Protein AF-A0A5E5PWI2-F1 (afdb_monomer)

Secondary structure (DSSP, 8-state):
---PPP---HHHHHHHHHHHHTTSS-HHHHHHHTT--HHHHHHHHHHHHHHHHHHHSHHHHHHHHHHHHHHHHHHHHHHHHHHHHHHHHHHHHHHHHHTTT-S-GGGG--S-GGGT-TTS---HHHHHHHHT--THHHHPPP---HHHHHHHHHHHHHHHH-TTTT--PPP-

Mean predicted aligned error: 14.15 Å

Solvent-accessible surface area (backbone atoms only — not comparable to full-atom values): 10512 Å² total; per-residue (Å²): 134,85,79,79,80,87,83,79,57,69,71,60,53,51,52,54,37,50,49,48,71,69,65,80,47,54,65,64,56,54,16,61,77,67,74,44,60,52,67,56,53,54,51,48,41,54,54,49,59,64,47,46,60,50,66,74,41,48,72,57,53,54,48,53,53,50,54,52,49,52,54,52,48,56,52,48,54,54,48,52,53,49,51,53,52,53,50,48,53,50,54,49,49,55,58,52,54,72,58,67,83,58,93,49,75,70,75,70,60,55,88,64,37,84,80,77,45,89,89,66,56,57,52,58,70,54,48,24,61,77,70,73,46,65,67,72,69,62,77,58,72,91,77,83,57,65,66,63,50,50,51,52,56,49,52,50,52,47,38,75,75,38,73,68,71,87,59,88,78,86,80,131

Structure (mmCIF, N/CA/C/O backbone):
data_AF-A0A5E5PWI2-F1
#
_entry.id   AF-A0A5E5PWI2-F1
#
loop_
_atom_site.group_PDB
_atom_site.id
_atom_site.type_symbol
_atom_site.label_atom_id
_atom_site.label_alt_id
_atom_site.label_comp_id
_atom_site.label_asym_id
_atom_site.label_entity_id
_atom_site.label_seq_id
_atom_site.pdbx_PDB_ins_code
_atom_site.Cartn_x
_atom_site.Cartn_y
_atom_site.Cartn_z
_atom_site.occupancy
_atom_site.B_iso_or_equiv
_atom_site.auth_seq_id
_atom_site.auth_comp_id
_atom_site.auth_asym_id
_atom_site.auth_atom_id
_atom_site.pdbx_PDB_model_num
ATOM 1 N N . MET A 1 1 ? -40.239 20.476 16.840 1.00 46.81 1 MET A N 1
ATOM 2 C CA . MET A 1 1 ? -39.316 20.550 17.998 1.00 46.81 1 MET A CA 1
ATOM 3 C C . MET A 1 1 ? -38.823 19.141 18.326 1.00 46.81 1 MET A C 1
ATOM 5 O O . MET A 1 1 ? -39.609 18.334 18.804 1.00 46.81 1 MET A O 1
ATOM 9 N N . SER A 1 2 ? -37.570 18.800 18.006 1.00 59.06 2 SER A N 1
ATOM 10 C CA . SER A 1 2 ? -37.004 17.471 18.303 1.00 59.06 2 SER A CA 1
ATOM 11 C C . SER A 1 2 ? -36.797 17.315 19.817 1.00 59.06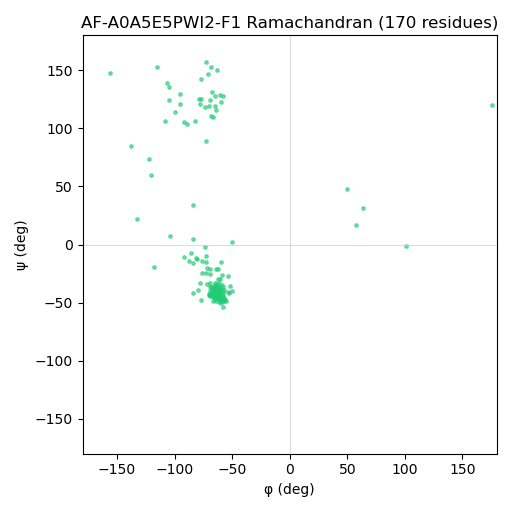 2 SER A C 1
ATOM 13 O O . SER A 1 2 ? -36.074 18.109 20.424 1.00 59.06 2 SER A O 1
ATOM 15 N N . LYS A 1 3 ? -37.458 16.335 20.455 1.00 69.88 3 LYS A N 1
ATOM 16 C CA . LYS A 1 3 ? -37.278 16.044 21.890 1.00 69.88 3 LYS A CA 1
ATOM 17 C C . LYS A 1 3 ? -35.839 15.572 22.123 1.00 69.88 3 LYS A C 1
ATOM 19 O O . LYS A 1 3 ? -35.441 14.517 21.632 1.00 69.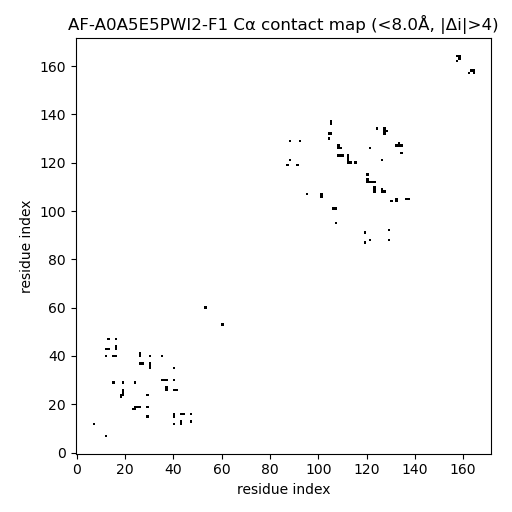88 3 LYS A O 1
ATOM 24 N N . LYS A 1 4 ? -35.058 16.341 22.889 1.00 67.38 4 LYS A N 1
ATOM 25 C CA . LYS A 1 4 ? -33.698 15.952 23.294 1.00 67.38 4 LYS A CA 1
ATOM 26 C C . LYS A 1 4 ? -33.749 14.618 24.049 1.00 67.38 4 LYS A C 1
ATOM 28 O O . LYS A 1 4 ? -34.508 14.465 25.003 1.00 67.38 4 LYS A O 1
ATOM 33 N N . ARG A 1 5 ? -32.926 13.659 23.617 1.00 75.12 5 ARG A N 1
ATOM 34 C CA . ARG A 1 5 ? -32.791 12.334 24.239 1.00 75.12 5 ARG A CA 1
ATOM 35 C C . ARG A 1 5 ? -32.326 12.479 25.690 1.00 75.12 5 ARG A C 1
ATOM 37 O O . ARG A 1 5 ? -31.315 13.134 25.943 1.00 75.12 5 ARG A O 1
ATOM 44 N N . THR A 1 6 ? -33.023 11.837 26.624 1.00 79.75 6 THR A N 1
ATOM 45 C CA . THR A 1 6 ? -32.600 11.774 28.027 1.00 79.75 6 THR A CA 1
ATOM 46 C C . THR A 1 6 ? -31.283 11.000 28.140 1.00 79.75 6 THR A C 1
ATOM 48 O O . THR A 1 6 ? -31.127 9.904 27.593 1.00 79.75 6 THR A O 1
ATOM 51 N N . LYS A 1 7 ? -30.289 11.600 28.805 1.00 81.94 7 LYS A N 1
ATOM 52 C CA . LYS A 1 7 ? -28.985 10.982 29.074 1.00 81.94 7 LYS A CA 1
ATOM 53 C C . LYS A 1 7 ? -28.935 10.576 30.543 1.00 81.94 7 LYS A C 1
ATOM 55 O O . LYS A 1 7 ? -29.111 11.416 31.414 1.00 81.94 7 LYS A O 1
ATOM 60 N N . TYR A 1 8 ? -28.664 9.301 30.798 1.00 86.56 8 TYR A N 1
ATOM 61 C CA . TYR A 1 8 ? -28.469 8.757 32.143 1.00 86.56 8 TYR A CA 1
ATOM 62 C C . TYR A 1 8 ? -26.986 8.458 32.366 1.00 86.56 8 TYR A C 1
ATOM 64 O O . TYR A 1 8 ? -26.327 7.927 31.462 1.00 86.56 8 TYR A O 1
ATOM 72 N N . THR A 1 9 ? -26.475 8.773 33.555 1.00 88.56 9 THR A N 1
ATOM 73 C CA . THR A 1 9 ? -25.090 8.484 33.957 1.00 88.56 9 THR A CA 1
ATOM 74 C C . THR A 1 9 ? -24.863 6.978 34.109 1.00 88.56 9 THR A C 1
ATOM 76 O O . THR A 1 9 ? -25.796 6.223 34.383 1.00 88.56 9 THR A O 1
ATOM 79 N N . SER A 1 10 ? -23.624 6.511 33.912 1.00 86.56 10 SER A N 1
ATOM 80 C CA . SER A 1 10 ? -23.284 5.084 34.046 1.00 86.56 10 SER A CA 1
ATOM 81 C C . SER A 1 10 ? -23.563 4.568 35.458 1.00 86.56 10 SER A C 1
ATOM 83 O O . SER A 1 10 ? -24.222 3.545 35.593 1.00 86.56 10 SER A O 1
ATOM 85 N N . ALA A 1 11 ? -23.161 5.328 36.481 1.00 87.38 11 ALA A N 1
ATOM 86 C CA . ALA A 1 11 ? -23.396 5.013 37.890 1.00 87.38 11 ALA A CA 1
ATOM 87 C C . ALA A 1 11 ? -24.890 4.855 38.229 1.00 87.38 11 ALA A C 1
ATOM 89 O O . ALA A 1 11 ? -25.271 3.993 39.015 1.00 87.38 11 ALA A O 1
ATOM 90 N N . PHE A 1 12 ? -25.756 5.662 37.609 1.00 89.12 12 PHE A N 1
ATOM 91 C CA . PHE A 1 12 ? -27.202 5.551 37.799 1.00 89.12 12 PHE A CA 1
ATOM 92 C C . PHE A 1 12 ? -27.762 4.277 37.154 1.00 89.12 12 PHE A C 1
ATOM 94 O O . PHE A 1 12 ? -28.541 3.558 37.775 1.00 89.12 12 PHE A O 1
ATOM 101 N N . LYS A 1 13 ? -27.320 3.956 35.930 1.00 88.88 13 LYS A N 1
ATOM 102 C CA . LYS A 1 13 ? -27.720 2.721 35.238 1.00 88.88 13 LYS A CA 1
ATOM 103 C C . LYS A 1 13 ? -27.265 1.474 35.993 1.00 88.88 13 LYS A C 1
ATOM 105 O O . LYS A 1 13 ? -28.046 0.539 36.116 1.00 88.88 13 LYS A O 1
ATOM 110 N N . THR A 1 14 ? -26.027 1.450 36.492 1.00 88.62 14 THR A N 1
ATOM 111 C CA . THR A 1 14 ? -25.496 0.297 37.233 1.00 88.62 14 THR A CA 1
ATOM 112 C C . THR A 1 14 ? -26.233 0.098 38.548 1.00 88.62 14 THR A C 1
ATOM 114 O O . THR A 1 14 ? -26.634 -1.025 38.827 1.00 88.62 14 THR A O 1
ATOM 117 N N . LYS A 1 15 ? -26.497 1.170 39.307 1.00 89.44 15 LYS A N 1
ATOM 118 C CA . LYS A 1 15 ? -27.263 1.092 40.559 1.00 89.44 15 LYS A CA 1
ATOM 119 C C . LYS A 1 15 ? -28.641 0.453 40.352 1.00 89.44 15 LYS A C 1
ATOM 121 O O . LYS A 1 15 ? -28.989 -0.476 41.067 1.00 89.44 15 LYS A O 1
ATOM 126 N N . LEU A 1 16 ? -29.373 0.892 39.328 1.00 88.56 16 LEU A N 1
ATOM 127 C CA . LEU A 1 16 ? -30.697 0.351 39.001 1.00 88.56 16 LEU A CA 1
ATOM 128 C C . LEU A 1 16 ? -30.657 -1.104 38.522 1.00 88.56 16 LEU A C 1
ATOM 130 O O . LEU A 1 16 ? -31.561 -1.880 38.816 1.00 88.56 16 LEU A O 1
ATOM 134 N N . VAL A 1 17 ? -29.628 -1.483 37.759 1.00 88.81 17 VAL A N 1
ATOM 135 C CA . VAL A 1 17 ? -29.459 -2.875 37.321 1.00 88.81 17 VAL A CA 1
ATOM 136 C C . VAL A 1 17 ? -29.105 -3.782 38.501 1.00 88.81 17 VAL A C 1
ATOM 138 O O . VAL A 1 17 ? -29.594 -4.906 38.548 1.00 88.81 17 VAL A O 1
ATOM 141 N N . LEU A 1 18 ? -28.309 -3.306 39.461 1.00 88.50 18 LEU A N 1
ATOM 142 C CA . LEU A 1 18 ? -27.998 -4.047 40.686 1.00 88.50 18 LEU A CA 1
ATOM 143 C C . LEU A 1 18 ? -29.240 -4.222 41.572 1.00 88.50 18 LEU A C 1
ATOM 145 O O . LEU A 1 18 ? -29.504 -5.346 41.985 1.00 88.50 18 LEU A O 1
ATOM 149 N N . GLU A 1 19 ? -30.041 -3.167 41.770 1.00 87.69 19 GLU A N 1
ATOM 150 C CA . GLU A 1 19 ? -31.336 -3.228 42.484 1.00 87.69 19 GLU A CA 1
ATOM 151 C C . GLU A 1 19 ? -32.289 -4.243 41.820 1.00 87.69 19 GLU A C 1
ATOM 153 O O . GLU A 1 19 ? -32.943 -5.039 42.490 1.00 87.69 19 GLU A O 1
ATOM 158 N N . LEU A 1 20 ? -32.294 -4.306 40.482 1.00 88.38 20 LEU A N 1
ATOM 159 C CA . LEU A 1 20 ? -33.062 -5.306 39.735 1.00 88.38 20 LEU A CA 1
ATOM 160 C C . LEU A 1 20 ? -32.524 -6.741 39.900 1.00 88.38 20 LEU A C 1
ATOM 162 O O . LEU A 1 20 ? -33.309 -7.686 39.897 1.00 88.38 20 LEU A O 1
ATOM 166 N N . LEU A 1 21 ? -31.204 -6.933 39.982 1.00 85.75 21 LEU A N 1
ATOM 167 C CA . LEU A 1 21 ? -30.580 -8.254 40.155 1.00 85.75 21 LEU A CA 1
ATOM 168 C C . LEU A 1 21 ? -30.701 -8.782 41.593 1.00 85.75 21 LEU A C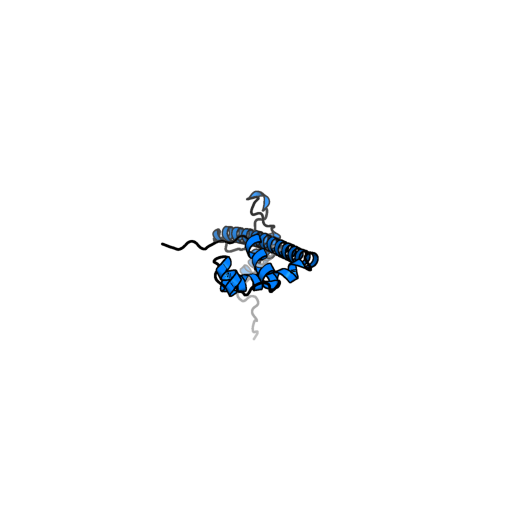 1
ATOM 170 O O . LEU A 1 21 ? -30.696 -9.994 41.784 1.00 85.75 21 LEU A O 1
ATOM 174 N N . GLN A 1 22 ? -30.850 -7.893 42.578 1.00 85.62 22 GLN A N 1
ATOM 175 C CA . GLN A 1 22 ? -31.102 -8.240 43.982 1.00 85.62 22 GLN A CA 1
ATOM 176 C C . GLN A 1 22 ? -32.540 -8.740 44.231 1.00 85.62 22 GLN A C 1
ATOM 178 O O . GLN A 1 22 ? -32.857 -9.148 45.342 1.00 85.62 22 GLN A O 1
ATOM 183 N N . ASN A 1 23 ? -33.399 -8.768 43.199 1.00 79.00 23 ASN A N 1
ATOM 184 C CA . ASN A 1 23 ? -34.809 -9.184 43.251 1.00 79.00 23 ASN A CA 1
ATOM 185 C C . ASN A 1 23 ? -35.684 -8.391 44.244 1.00 79.00 23 ASN A C 1
ATOM 187 O O . ASN A 1 23 ? -36.794 -8.815 44.557 1.00 79.00 23 ASN A O 1
ATOM 191 N N . GLU A 1 24 ? -35.234 -7.221 44.704 1.00 71.38 24 GLU A N 1
ATOM 192 C CA . GLU A 1 24 ? -35.972 -6.392 45.668 1.00 71.38 24 GLU A CA 1
ATOM 193 C C . GLU A 1 24 ? -37.203 -5.712 45.050 1.00 71.38 24 GLU A C 1
ATOM 195 O O . GLU A 1 24 ? -38.108 -5.271 45.757 1.00 71.38 24 GLU A O 1
ATOM 200 N N . SER A 1 25 ? -37.254 -5.574 43.723 1.00 76.44 25 SER A N 1
ATOM 201 C CA . SER A 1 25 ? -38.346 -4.900 43.017 1.00 76.44 25 SER A CA 1
ATOM 202 C C . SER A 1 25 ? -38.473 -5.378 41.571 1.00 76.44 25 SER A C 1
ATOM 204 O O . SER A 1 25 ? -37.490 -5.692 40.898 1.00 76.44 25 SER A O 1
ATOM 206 N N . THR A 1 26 ? -39.702 -5.403 41.055 1.00 84.00 26 THR A N 1
ATOM 207 C CA . THR A 1 26 ? -39.959 -5.759 39.650 1.00 84.00 26 THR A CA 1
ATOM 208 C C . THR A 1 26 ? -39.522 -4.642 38.696 1.00 84.00 26 THR A C 1
ATOM 210 O O . THR A 1 26 ? -39.484 -3.465 39.056 1.00 84.00 26 THR A O 1
ATOM 213 N N . ILE A 1 27 ? -39.254 -4.993 37.430 1.00 81.38 27 ILE A N 1
ATOM 214 C CA . ILE A 1 27 ? -38.860 -4.042 36.369 1.00 81.38 27 ILE A CA 1
ATOM 215 C C . ILE A 1 27 ? -39.827 -2.851 36.299 1.00 81.38 27 ILE A C 1
ATOM 217 O O . ILE A 1 27 ? -39.392 -1.717 36.116 1.00 81.38 27 ILE A O 1
ATOM 221 N N . VAL A 1 28 ? -41.129 -3.110 36.452 1.00 82.81 28 VAL A N 1
ATOM 222 C CA . VAL A 1 28 ? -42.180 -2.088 36.380 1.00 82.81 28 VAL A CA 1
ATOM 223 C C . VAL A 1 28 ? -42.118 -1.152 37.589 1.00 82.81 28 VAL A C 1
ATOM 225 O O . VAL A 1 28 ? -42.181 0.059 37.413 1.00 82.81 28 VAL A O 1
ATOM 228 N N . GLN A 1 29 ? -41.907 -1.680 38.798 1.00 84.06 29 GLN A N 1
ATOM 229 C CA . GLN A 1 29 ? -41.802 -0.874 40.021 1.00 84.06 29 GLN A CA 1
ATOM 230 C C . GLN A 1 29 ? -40.566 0.035 40.015 1.00 84.06 29 GLN A C 1
ATOM 232 O O . GLN A 1 29 ? -40.681 1.224 40.311 1.00 84.06 29 GLN A O 1
ATOM 237 N N . ILE A 1 30 ? -39.401 -0.487 39.613 1.00 83.62 30 ILE A N 1
ATOM 238 C CA . ILE A 1 30 ? -38.164 0.305 39.493 1.00 83.62 30 ILE A CA 1
ATOM 239 C C . ILE A 1 30 ? -38.329 1.376 38.407 1.00 83.62 30 ILE A C 1
ATOM 241 O O . ILE A 1 30 ? -37.941 2.533 38.592 1.00 83.62 30 ILE A O 1
ATOM 245 N N . ALA A 1 31 ? -38.952 1.008 37.284 1.00 84.75 31 ALA A N 1
ATOM 246 C CA . ALA A 1 31 ? -39.234 1.929 36.195 1.00 84.75 31 ALA A CA 1
ATOM 247 C C . ALA A 1 31 ? -40.137 3.093 36.622 1.00 84.75 31 ALA A C 1
ATOM 249 O O . ALA A 1 31 ? -39.816 4.250 36.342 1.00 84.75 31 ALA A O 1
ATOM 250 N N . SER A 1 32 ? -41.212 2.801 37.355 1.00 84.25 32 SER A N 1
ATOM 251 C CA . SER A 1 32 ? -42.123 3.811 37.896 1.00 84.25 32 SER A CA 1
ATOM 252 C C . SER A 1 32 ? -41.455 4.694 38.955 1.00 84.25 32 SER A C 1
ATOM 254 O O . SER A 1 32 ? -41.575 5.914 38.883 1.00 84.25 32 SER A O 1
ATOM 256 N N . LYS A 1 33 ? -40.696 4.111 39.894 1.00 86.88 33 LYS A N 1
ATOM 257 C CA . LYS A 1 33 ? -40.021 4.837 40.989 1.00 86.88 33 LYS A CA 1
ATOM 258 C C . LYS A 1 33 ? -38.972 5.831 40.485 1.00 86.88 33 LYS A C 1
ATOM 260 O O . LYS A 1 33 ? -38.822 6.913 41.043 1.00 86.88 33 LYS A O 1
ATOM 265 N N . HIS A 1 34 ? -38.267 5.477 39.413 1.00 84.06 34 HIS A N 1
ATOM 266 C CA . HIS A 1 34 ? -37.205 6.300 38.829 1.00 84.06 34 HIS A CA 1
ATOM 267 C C . HIS A 1 34 ? -37.616 7.029 37.544 1.00 84.06 34 HIS A C 1
ATOM 269 O O . HIS A 1 34 ? -36.767 7.650 36.902 1.00 84.06 34 HIS A O 1
ATOM 275 N N . ASN A 1 35 ? -38.903 6.977 37.179 1.00 84.50 35 ASN A N 1
ATOM 276 C CA . ASN A 1 35 ? -39.468 7.590 35.975 1.00 84.50 35 ASN A CA 1
ATOM 277 C C . ASN A 1 35 ? -38.670 7.253 34.695 1.00 84.50 35 ASN A C 1
ATOM 27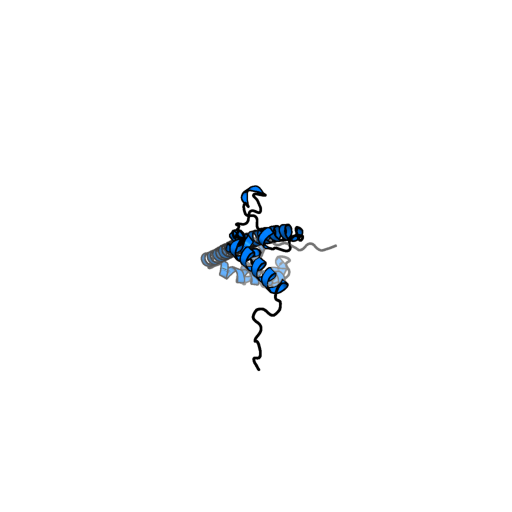9 O O . ASN A 1 35 ? -38.293 8.124 33.903 1.00 84.50 35 ASN A O 1
ATOM 283 N N . ILE A 1 36 ? -38.356 5.970 34.517 1.00 87.25 36 ILE A N 1
ATOM 284 C CA . ILE A 1 36 ? -37.659 5.441 33.341 1.00 87.25 36 ILE A CA 1
ATOM 285 C C . ILE A 1 36 ? -38.567 4.488 32.572 1.00 87.25 36 ILE A C 1
ATOM 287 O O . ILE A 1 36 ? -39.429 3.825 33.134 1.00 87.25 36 ILE A O 1
ATOM 291 N N . LEU A 1 37 ? -38.345 4.373 31.263 1.00 86.31 37 LEU A N 1
ATOM 292 C CA . LEU A 1 37 ? -39.036 3.370 30.459 1.00 86.31 37 LEU A CA 1
ATOM 293 C C . LEU A 1 37 ? -38.566 1.954 30.865 1.00 86.31 37 LEU A C 1
ATOM 295 O O . LEU A 1 37 ? -37.352 1.722 30.861 1.00 86.31 37 LEU A O 1
ATOM 299 N N . PRO A 1 38 ? -39.464 0.983 31.123 1.00 85.88 38 PRO A N 1
ATOM 300 C CA . PRO A 1 38 ? -39.095 -0.399 31.466 1.00 85.88 38 PRO A CA 1
ATOM 301 C C . PRO A 1 38 ? -38.116 -1.047 30.473 1.00 85.88 38 PRO A C 1
ATOM 303 O O . PRO A 1 38 ? -37.195 -1.768 30.855 1.00 85.88 38 PRO A O 1
ATOM 306 N N . GLN A 1 39 ? -38.262 -0.714 29.188 1.00 87.25 39 GLN A N 1
ATOM 307 C CA . GLN A 1 39 ? -37.393 -1.185 28.110 1.00 87.25 39 GLN A CA 1
ATOM 308 C C . GLN A 1 39 ? -35.944 -0.681 28.246 1.00 87.25 39 GLN A C 1
ATOM 310 O O . GLN A 1 39 ? -35.003 -1.396 27.904 1.00 87.25 39 GLN A O 1
ATOM 315 N N . ASN A 1 40 ? -35.731 0.527 28.785 1.00 87.81 40 ASN A N 1
ATOM 316 C CA . ASN A 1 40 ? -34.382 1.036 29.042 1.00 87.81 40 ASN A CA 1
ATOM 317 C C . ASN A 1 40 ? -33.684 0.202 30.119 1.00 87.81 40 ASN A C 1
ATOM 319 O O . ASN A 1 40 ? -32.515 -0.134 29.952 1.00 87.81 40 ASN A O 1
ATOM 323 N N . LEU A 1 41 ? -34.408 -0.177 31.175 1.00 87.19 41 LEU A N 1
ATOM 324 C CA . LEU A 1 41 ? -33.871 -0.994 32.260 1.00 87.19 41 LEU A CA 1
ATOM 325 C C . LEU A 1 41 ? -33.527 -2.416 31.786 1.00 87.19 41 LEU A C 1
ATOM 327 O O . LEU A 1 41 ? -32.457 -2.928 32.112 1.00 87.19 41 LEU A O 1
ATOM 331 N N . GLN A 1 42 ? -34.372 -3.022 30.944 1.00 88.19 42 GLN A N 1
ATOM 332 C CA . GLN A 1 42 ? -34.068 -4.305 30.293 1.00 88.19 42 GLN A CA 1
ATOM 333 C C . GLN A 1 42 ? -32.813 -4.226 29.412 1.00 88.19 42 GLN A C 1
ATOM 335 O O . GLN A 1 42 ? -31.937 -5.090 29.499 1.00 88.19 42 GLN A O 1
ATOM 340 N N . ASN A 1 43 ? -32.690 -3.168 28.605 1.00 89.12 43 ASN A N 1
ATOM 341 C CA . ASN A 1 43 ? -31.511 -2.946 27.771 1.00 89.12 43 ASN A CA 1
ATOM 342 C C . ASN A 1 43 ? -30.245 -2.760 28.623 1.00 89.12 43 ASN A C 1
ATOM 344 O O . ASN A 1 43 ? -29.213 -3.348 28.309 1.00 89.12 43 ASN A O 1
ATOM 348 N N . TRP A 1 44 ? -30.315 -2.004 29.724 1.00 91.81 44 TRP A N 1
ATOM 349 C CA . TRP A 1 44 ? -29.177 -1.827 30.632 1.00 91.81 44 TRP A CA 1
ATOM 350 C C . TRP A 1 44 ? -28.787 -3.122 31.336 1.00 91.81 44 TRP A C 1
ATOM 352 O O . TRP A 1 44 ? -27.594 -3.398 31.425 1.00 91.81 44 TRP A O 1
ATOM 362 N N . LYS A 1 45 ? -29.754 -3.948 31.758 1.00 88.94 45 LYS A N 1
ATOM 363 C CA . LYS A 1 45 ? -29.485 -5.288 32.304 1.00 88.94 45 LYS A CA 1
ATOM 364 C C . LYS A 1 45 ? -28.738 -6.152 31.289 1.00 88.94 45 LYS A C 1
ATOM 366 O O . LYS A 1 45 ? -27.722 -6.751 31.631 1.00 88.94 45 LYS A O 1
ATOM 371 N N . LYS A 1 46 ? -29.200 -6.177 30.035 1.00 89.38 46 LYS A N 1
ATOM 372 C CA . LYS A 1 46 ? -28.548 -6.935 28.957 1.00 89.38 46 LYS A CA 1
ATOM 373 C C . LYS A 1 46 ? -27.109 -6.461 28.722 1.00 89.38 46 LYS A C 1
ATOM 375 O O . LYS A 1 46 ? -26.205 -7.285 28.647 1.00 89.38 46 LYS A O 1
ATOM 380 N N . THR A 1 47 ? -26.886 -5.147 28.651 1.00 87.31 47 THR A N 1
ATOM 381 C CA . THR A 1 47 ? -25.540 -4.569 28.494 1.00 87.31 47 THR A CA 1
ATOM 382 C C . THR A 1 47 ? -24.641 -4.841 29.701 1.00 87.31 47 THR A C 1
ATOM 384 O O . THR A 1 47 ? -23.461 -5.119 29.528 1.00 87.31 47 THR A O 1
ATOM 387 N N . PHE A 1 48 ? -25.180 -4.775 30.920 1.00 89.56 48 PHE A N 1
ATOM 388 C CA . PHE A 1 48 ? -24.425 -5.039 32.142 1.00 89.56 48 PHE A CA 1
ATOM 389 C C . PHE A 1 48 ? -23.955 -6.491 32.207 1.00 89.56 48 PHE A C 1
ATOM 391 O O . PHE A 1 48 ? -22.778 -6.722 32.440 1.00 89.56 48 PHE A O 1
ATOM 398 N N . LEU A 1 49 ? -24.841 -7.453 31.934 1.00 86.31 49 LEU A N 1
ATOM 399 C CA . LEU A 1 49 ? -24.487 -8.875 31.926 1.00 86.31 49 LEU A CA 1
ATOM 400 C C . LEU A 1 49 ? -23.461 -9.209 30.834 1.00 86.31 49 LEU A C 1
ATOM 402 O O . LEU A 1 49 ? -22.520 -9.942 31.105 1.00 86.31 49 LEU A O 1
ATOM 406 N N . ALA A 1 50 ? -23.587 -8.620 29.640 1.00 85.12 50 ALA A N 1
ATOM 407 C CA . ALA A 1 50 ? -22.605 -8.799 28.567 1.00 85.12 50 ALA A CA 1
ATOM 408 C C . ALA A 1 50 ? -21.215 -8.239 28.930 1.00 85.12 50 ALA A C 1
ATOM 410 O O . ALA A 1 50 ? -20.196 -8.830 28.595 1.00 85.12 50 ALA A O 1
ATOM 411 N N . ASN A 1 51 ? -21.164 -7.112 29.646 1.00 84.69 51 ASN A N 1
ATOM 412 C CA . ASN A 1 51 ? -19.904 -6.517 30.097 1.00 84.69 51 ASN A CA 1
ATOM 413 C C . ASN A 1 51 ? -19.373 -7.135 31.403 1.00 84.69 51 ASN A C 1
ATOM 415 O O . ASN A 1 51 ? -18.211 -6.918 31.739 1.00 84.69 51 ASN A O 1
ATOM 419 N N . ALA A 1 52 ? -20.198 -7.875 32.149 1.00 82.19 52 ALA A N 1
ATOM 420 C CA . ALA A 1 52 ? -19.800 -8.504 33.406 1.00 82.19 52 ALA A CA 1
ATOM 421 C C . ALA A 1 52 ? -18.733 -9.583 33.181 1.00 82.19 52 ALA A C 1
ATOM 423 O O . ALA A 1 52 ? -17.795 -9.678 33.964 1.00 82.19 52 ALA A O 1
ATOM 424 N N . GLU A 1 53 ? -18.829 -10.336 32.083 1.00 76.38 53 GLU A N 1
ATOM 425 C CA . GLU A 1 53 ? -17.823 -11.330 31.689 1.00 76.38 53 GLU A CA 1
ATOM 426 C C . GLU A 1 53 ? -16.451 -10.680 31.442 1.00 76.38 53 GLU A C 1
ATOM 428 O O . GLU A 1 53 ? -15.433 -11.131 31.962 1.00 76.38 53 GLU A O 1
ATOM 433 N N . ILE A 1 54 ? -16.436 -9.537 30.749 1.00 79.19 54 ILE A N 1
ATOM 434 C CA . ILE A 1 54 ? -15.224 -8.739 30.504 1.00 79.19 54 ILE A CA 1
ATOM 435 C C . ILE A 1 54 ? -14.641 -8.198 31.820 1.00 79.19 54 ILE A C 1
ATOM 437 O O . ILE A 1 54 ? -13.423 -8.115 31.975 1.00 79.19 54 ILE A O 1
ATOM 441 N N . ALA A 1 55 ? -15.499 -7.828 32.775 1.00 76.06 55 ALA A N 1
ATOM 442 C CA . ALA A 1 55 ? -15.082 -7.317 34.079 1.00 76.06 55 ALA A CA 1
ATOM 443 C C . ALA A 1 55 ? -14.505 -8.401 35.008 1.00 76.06 55 ALA A C 1
ATOM 445 O O . ALA A 1 55 ? -13.719 -8.061 35.890 1.00 76.06 55 ALA A O 1
ATOM 446 N N . MET A 1 56 ? -14.874 -9.673 34.815 1.00 77.38 56 MET A N 1
ATOM 447 C CA . MET A 1 56 ? -14.334 -10.811 35.574 1.00 77.38 56 MET A CA 1
ATOM 448 C C . MET A 1 56 ? -12.935 -11.220 35.094 1.00 77.38 56 MET A C 1
ATOM 450 O O . MET A 1 56 ? -12.102 -11.598 35.910 1.00 77.38 56 MET A O 1
ATOM 454 N N . GLU A 1 57 ? -12.644 -11.070 33.798 1.00 78.19 57 GLU A N 1
ATOM 455 C CA . GLU A 1 57 ? -11.333 -11.374 33.199 1.00 78.19 57 GLU A CA 1
ATOM 456 C C . GLU A 1 57 ? -10.700 -10.139 32.519 1.00 78.19 57 GLU A C 1
ATOM 458 O O . GLU A 1 57 ? -10.393 -10.152 31.317 1.00 78.19 57 GLU A O 1
ATOM 463 N N . PRO A 1 58 ? -10.444 -9.047 33.271 1.00 75.25 58 PRO A N 1
ATOM 464 C CA . PRO A 1 58 ? -9.956 -7.795 32.696 1.00 75.25 58 PRO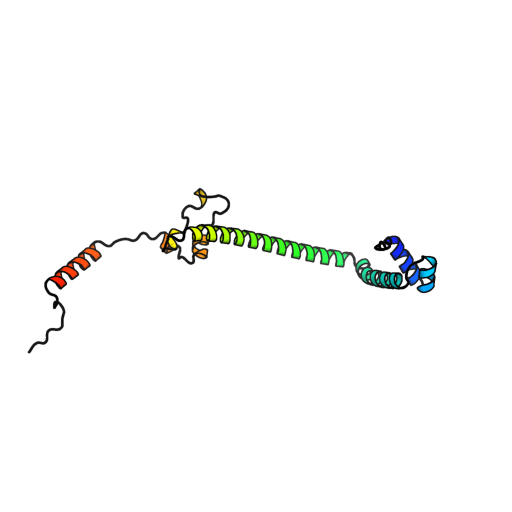 A CA 1
ATOM 465 C C . PRO A 1 58 ? -8.573 -7.972 32.059 1.00 75.25 58 PRO A C 1
ATOM 467 O O . PRO A 1 58 ? -8.271 -7.373 31.029 1.00 75.25 58 PRO A O 1
ATOM 470 N N . SER A 1 59 ? -7.738 -8.843 32.629 1.00 75.25 59 SER A N 1
ATOM 471 C CA . SER A 1 59 ? -6.393 -9.138 32.129 1.00 75.25 59 SER A CA 1
ATOM 472 C C . SER A 1 59 ? -6.399 -9.798 30.750 1.00 75.25 59 SER A C 1
ATOM 474 O O . SER A 1 59 ? -5.499 -9.531 29.954 1.00 75.25 59 SER A O 1
ATOM 476 N N . LYS A 1 60 ? -7.387 -10.650 30.451 1.00 76.81 60 LYS A N 1
ATOM 477 C CA . LYS A 1 60 ? -7.495 -11.335 29.158 1.00 76.81 60 LYS A CA 1
ATOM 478 C C . LYS A 1 60 ? -8.026 -10.390 28.085 1.00 76.81 60 LYS A C 1
ATOM 480 O O . LYS A 1 60 ? -7.381 -10.235 27.052 1.00 76.81 60 LYS A O 1
ATOM 485 N N . ALA A 1 61 ? -9.103 -9.665 28.391 1.00 76.88 61 ALA A N 1
ATOM 486 C CA . ALA A 1 61 ? -9.659 -8.658 27.494 1.00 76.88 61 ALA A CA 1
ATOM 487 C C . ALA A 1 61 ? -8.618 -7.581 27.139 1.00 76.88 61 ALA A C 1
ATOM 489 O O . ALA A 1 61 ? -8.402 -7.281 25.969 1.00 76.88 61 ALA A O 1
ATOM 490 N N . VAL A 1 62 ? -7.898 -7.036 28.129 1.00 78.50 62 VAL A N 1
ATOM 491 C CA . VAL A 1 62 ? -6.861 -6.015 27.889 1.00 78.50 62 VAL A CA 1
ATOM 492 C C . VAL A 1 62 ? -5.714 -6.546 27.023 1.00 78.50 62 VAL A C 1
ATOM 494 O O . VAL A 1 62 ? -5.182 -5.791 26.210 1.00 78.50 62 VAL A O 1
ATOM 497 N N . LYS A 1 63 ? -5.317 -7.816 27.175 1.00 82.69 63 LYS A N 1
ATOM 498 C CA . LYS A 1 63 ? -4.292 -8.431 26.316 1.00 82.69 63 LYS A CA 1
ATOM 499 C C . LYS A 1 63 ? -4.780 -8.569 24.876 1.00 82.69 63 LYS A C 1
ATOM 501 O O . LYS A 1 63 ? -4.089 -8.105 23.977 1.00 82.69 63 LYS A O 1
ATOM 506 N N . GLU A 1 64 ? -5.978 -9.110 24.671 1.00 83.75 64 GLU A N 1
ATOM 507 C CA . GLU A 1 64 ? -6.574 -9.262 23.338 1.00 83.75 64 GLU A CA 1
ATOM 508 C C . GLU A 1 64 ? -6.709 -7.907 22.626 1.00 83.75 64 GLU A C 1
ATOM 510 O O . GLU A 1 64 ? -6.252 -7.761 21.492 1.00 83.75 64 GLU A O 1
ATOM 515 N N . TYR A 1 65 ? -7.203 -6.875 23.321 1.00 85.25 65 TYR A N 1
ATOM 516 C CA . TYR A 1 65 ? -7.276 -5.518 22.770 1.00 85.25 65 TYR A CA 1
ATOM 517 C C . TYR A 1 65 ? -5.902 -4.947 22.405 1.00 85.25 65 TYR A C 1
ATOM 519 O O . TYR A 1 65 ? -5.761 -4.310 21.361 1.00 85.25 65 TYR A O 1
ATOM 527 N N . LYS A 1 66 ? -4.877 -5.153 23.241 1.00 87.44 66 LYS A N 1
ATOM 528 C CA . LYS A 1 66 ? -3.511 -4.696 22.938 1.00 87.44 66 LYS A CA 1
ATOM 529 C C . LYS A 1 66 ? -2.944 -5.407 21.714 1.00 87.44 66 LYS A C 1
ATOM 531 O O . LYS A 1 66 ? -2.374 -4.747 20.848 1.00 87.44 66 LYS A O 1
ATOM 536 N N . ASP A 1 67 ? -3.141 -6.715 21.611 1.00 90.69 67 ASP A N 1
ATOM 537 C CA . ASP A 1 67 ? -2.676 -7.506 20.472 1.00 90.69 67 ASP A CA 1
ATOM 538 C C . ASP A 1 67 ? -3.379 -7.094 19.174 1.00 90.69 67 ASP A C 1
ATOM 540 O O . ASP A 1 67 ? -2.743 -6.979 18.122 1.00 90.69 67 ASP A O 1
ATOM 544 N N . GLU A 1 68 ? -4.686 -6.834 19.226 1.00 92.56 68 GLU A N 1
ATOM 545 C CA . GLU A 1 68 ? -5.442 -6.290 18.097 1.00 92.56 68 GLU A CA 1
ATOM 546 C C . GLU A 1 68 ? -4.952 -4.902 17.690 1.00 92.56 68 GLU A C 1
ATOM 548 O O . GLU A 1 68 ? -4.798 -4.632 16.495 1.00 92.56 68 GLU A O 1
ATOM 553 N N . LEU A 1 69 ? -4.651 -4.046 18.665 1.00 93.00 69 LEU A N 1
ATOM 554 C CA . LEU A 1 69 ? -4.147 -2.698 18.430 1.00 93.00 69 LEU A CA 1
ATOM 555 C C . LEU A 1 69 ? -2.763 -2.735 17.766 1.00 93.00 69 LEU A C 1
ATOM 557 O O . LEU A 1 69 ? -2.559 -2.055 16.761 1.00 93.00 69 LEU A O 1
ATOM 561 N N . ILE A 1 70 ? -1.855 -3.595 18.238 1.00 93.69 70 ILE A N 1
ATOM 562 C CA . ILE A 1 70 ? -0.535 -3.812 17.622 1.00 93.69 70 ILE A CA 1
ATOM 563 C C . ILE A 1 70 ? -0.691 -4.341 16.190 1.00 93.69 70 ILE A C 1
ATOM 565 O O . ILE A 1 70 ? -0.063 -3.832 15.258 1.00 93.69 70 ILE A O 1
ATOM 569 N N . LYS A 1 71 ? -1.568 -5.330 15.970 1.00 94.94 71 LYS A N 1
ATOM 570 C CA . LYS A 1 71 ? -1.854 -5.856 14.623 1.00 94.94 71 LYS A CA 1
ATOM 571 C C . LYS A 1 71 ? -2.411 -4.770 13.702 1.00 94.94 71 LYS A C 1
ATOM 573 O O . LYS A 1 71 ? -2.037 -4.716 12.529 1.00 94.94 71 LYS A O 1
ATOM 578 N N . ALA A 1 72 ? -3.301 -3.918 14.205 1.00 94.12 72 ALA A N 1
ATOM 579 C CA . ALA A 1 72 ? -3.867 -2.810 13.446 1.00 94.12 72 ALA A CA 1
ATOM 580 C C . ALA A 1 72 ? -2.799 -1.762 13.097 1.00 94.12 72 ALA A C 1
ATOM 582 O O . ALA A 1 72 ? -2.743 -1.328 11.946 1.00 94.12 72 ALA A O 1
ATOM 583 N N . GLN A 1 73 ? -1.918 -1.417 14.040 1.00 93.62 73 GLN A N 1
ATOM 584 C CA . GLN A 1 73 ? -0.787 -0.513 13.812 1.00 93.62 73 GLN A CA 1
ATOM 585 C C . GLN A 1 73 ? 0.160 -1.055 12.739 1.00 93.62 73 GLN A C 1
ATOM 587 O O . GLN A 1 73 ? 0.392 -0.369 11.746 1.00 93.62 73 GLN A O 1
ATOM 592 N N . MET A 1 74 ? 0.593 -2.315 12.848 1.00 94.06 74 MET A N 1
ATOM 593 C CA . MET A 1 74 ? 1.463 -2.933 11.838 1.00 94.06 74 MET A CA 1
ATOM 594 C C . MET A 1 74 ? 0.824 -2.961 10.444 1.00 94.06 74 MET A C 1
ATOM 596 O O . MET A 1 74 ? 1.493 -2.723 9.435 1.00 94.06 74 MET A O 1
ATOM 600 N N . ARG A 1 75 ? -0.487 -3.233 10.352 1.00 93.62 75 ARG A N 1
ATOM 601 C CA . ARG A 1 75 ? -1.207 -3.147 9.070 1.00 93.62 75 ARG A CA 1
ATOM 602 C C . ARG A 1 75 ? -1.207 -1.721 8.527 1.00 93.62 75 ARG A C 1
ATOM 604 O O . ARG A 1 75 ? -1.009 -1.542 7.329 1.00 93.62 75 ARG A O 1
ATOM 611 N N . ASN A 1 76 ? -1.420 -0.726 9.381 1.00 94.44 76 ASN A N 1
ATOM 612 C CA . ASN A 1 76 ? -1.476 0.675 8.980 1.00 94.44 76 ASN A CA 1
ATOM 613 C C . ASN A 1 76 ? -0.107 1.192 8.505 1.00 94.44 76 ASN A C 1
ATOM 615 O O . ASN A 1 76 ? -0.013 1.821 7.452 1.00 94.44 76 ASN A O 1
ATOM 619 N N . GLU A 1 77 ? 0.973 0.831 9.196 1.00 94.88 77 GLU A N 1
ATOM 620 C CA . GLU A 1 77 ? 2.348 1.121 8.770 1.00 94.88 77 GLU A CA 1
ATOM 621 C C . GLU A 1 77 ? 2.667 0.473 7.417 1.00 94.88 77 GLU A C 1
ATOM 623 O O . GLU A 1 77 ? 3.165 1.129 6.494 1.00 94.88 77 GLU A O 1
ATOM 628 N N . ARG A 1 78 ? 2.306 -0.805 7.241 1.00 94.94 78 ARG A N 1
ATOM 629 C CA . ARG A 1 78 ? 2.469 -1.507 5.959 1.00 94.94 78 ARG A CA 1
ATOM 630 C C . ARG A 1 78 ? 1.680 -0.837 4.832 1.00 94.94 78 ARG A C 1
ATOM 632 O O . ARG A 1 78 ? 2.177 -0.726 3.715 1.00 94.94 78 ARG A O 1
ATOM 639 N N . LEU A 1 79 ? 0.453 -0.402 5.094 1.00 95.38 79 LEU A N 1
ATOM 640 C CA . LEU A 1 79 ? -0.354 0.297 4.095 1.00 95.38 79 LEU A CA 1
ATOM 641 C C . LEU A 1 79 ? 0.233 1.671 3.769 1.00 95.38 79 LEU A C 1
ATOM 643 O O . LEU A 1 79 ? 0.351 2.007 2.596 1.00 95.38 79 LEU A O 1
ATOM 647 N N . THR A 1 80 ? 0.670 2.426 4.773 1.00 92.50 80 THR A N 1
ATOM 648 C CA . THR A 1 80 ? 1.277 3.753 4.594 1.00 92.50 80 THR A CA 1
ATOM 649 C C . THR A 1 80 ? 2.556 3.675 3.761 1.00 92.50 80 THR A C 1
ATOM 651 O O . THR A 1 80 ? 2.738 4.451 2.824 1.00 92.50 80 THR A O 1
ATOM 654 N N . THR A 1 81 ? 3.414 2.691 4.033 1.00 92.50 81 THR A N 1
ATOM 655 C CA . THR A 1 81 ? 4.638 2.458 3.248 1.00 92.50 81 THR A CA 1
ATOM 656 C C . THR A 1 81 ? 4.333 2.053 1.804 1.00 92.50 81 THR A C 1
ATOM 658 O O . THR A 1 81 ? 4.960 2.573 0.878 1.00 92.50 81 THR A O 1
ATOM 661 N N . LEU A 1 82 ? 3.340 1.185 1.580 1.00 92.69 82 LEU A N 1
ATOM 662 C CA . LEU A 1 82 ? 2.894 0.802 0.235 1.00 92.69 82 LEU A CA 1
ATOM 663 C C . LEU A 1 82 ? 2.295 1.981 -0.535 1.00 92.69 82 LEU A C 1
ATOM 665 O O . LEU A 1 82 ? 2.642 2.185 -1.697 1.00 92.69 82 LEU A O 1
ATOM 669 N N . VAL A 1 83 ? 1.431 2.768 0.105 1.00 92.44 83 VAL A N 1
ATOM 670 C CA . VAL A 1 83 ? 0.834 3.965 -0.498 1.00 92.44 83 VAL A CA 1
ATOM 671 C C . VAL A 1 83 ? 1.920 4.973 -0.853 1.00 92.44 83 VAL A C 1
ATOM 673 O O . VAL A 1 83 ? 1.918 5.474 -1.976 1.00 92.44 83 VAL A O 1
ATOM 676 N N . GLY A 1 84 ? 2.885 5.217 0.039 1.00 89.38 84 GLY A N 1
ATOM 677 C CA . GLY A 1 84 ? 4.024 6.091 -0.244 1.00 89.38 84 GLY A CA 1
ATOM 678 C C . GLY A 1 84 ? 4.822 5.616 -1.460 1.00 89.38 84 GLY A C 1
ATOM 679 O O . GLY A 1 84 ? 5.048 6.391 -2.388 1.00 89.38 84 GLY A O 1
ATOM 680 N N . LYS A 1 85 ? 5.159 4.321 -1.514 1.00 88.69 85 LYS A N 1
ATOM 681 C CA . LYS A 1 85 ? 5.864 3.713 -2.653 1.00 88.69 85 LYS A CA 1
ATOM 682 C C . LYS A 1 85 ? 5.096 3.897 -3.969 1.00 88.69 85 LYS A C 1
ATOM 684 O O . LYS A 1 85 ? 5.650 4.430 -4.927 1.00 88.69 85 LYS A O 1
ATOM 689 N N . VAL A 1 86 ? 3.823 3.503 -4.006 1.00 90.75 86 VAL A N 1
ATOM 690 C CA . VAL A 1 86 ? 2.985 3.574 -5.218 1.00 90.75 86 VAL A CA 1
ATOM 691 C C . VAL A 1 86 ? 2.759 5.020 -5.665 1.00 90.75 86 VAL A C 1
ATOM 693 O O . VAL A 1 86 ? 2.727 5.295 -6.862 1.00 90.75 86 VAL A O 1
ATOM 696 N N . THR A 1 87 ? 2.633 5.957 -4.724 1.00 90.00 87 THR A N 1
ATOM 697 C CA . THR A 1 87 ? 2.464 7.385 -5.033 1.00 90.00 87 THR A CA 1
ATOM 698 C C . THR A 1 87 ? 3.699 7.934 -5.747 1.00 90.00 87 THR A C 1
ATOM 700 O O . THR A 1 87 ? 3.568 8.496 -6.835 1.00 90.00 87 THR A O 1
ATOM 703 N N . VAL A 1 88 ? 4.897 7.655 -5.219 1.00 88.81 88 VAL A N 1
ATOM 704 C CA . VAL A 1 88 ? 6.164 8.063 -5.848 1.00 88.81 88 VAL A CA 1
ATOM 705 C C . VAL A 1 88 ? 6.326 7.442 -7.240 1.00 88.81 88 VAL A C 1
ATOM 707 O O . VAL A 1 88 ? 6.679 8.145 -8.190 1.00 88.81 88 VAL A O 1
ATOM 710 N N . GLU A 1 89 ? 6.042 6.145 -7.390 1.00 89.44 89 GLU A N 1
ATOM 711 C CA . GLU A 1 89 ? 6.110 5.448 -8.685 1.00 89.44 89 GLU A CA 1
ATOM 712 C C . GLU A 1 89 ? 5.150 6.053 -9.716 1.00 89.44 89 GLU A C 1
ATOM 714 O O . GLU A 1 89 ? 5.542 6.322 -10.856 1.00 89.44 89 GLU A O 1
ATOM 719 N N . LYS A 1 90 ? 3.898 6.300 -9.314 1.00 89.50 90 LYS A N 1
ATOM 720 C CA . LYS A 1 90 ? 2.858 6.868 -10.176 1.00 89.50 90 LYS A CA 1
ATOM 721 C C . LYS A 1 90 ? 3.214 8.277 -10.634 1.00 89.50 90 LYS A C 1
ATOM 723 O O . LYS A 1 90 ? 3.057 8.585 -11.815 1.00 89.50 90 LYS A O 1
ATOM 728 N N . GLU A 1 91 ? 3.673 9.134 -9.730 1.00 87.62 91 GLU A N 1
ATOM 729 C CA . GLU A 1 91 ? 4.032 10.516 -10.061 1.00 87.62 91 GLU A CA 1
ATOM 730 C C . GLU A 1 91 ? 5.263 10.579 -10.965 1.00 87.62 91 GLU A C 1
ATOM 732 O O . GLU A 1 91 ? 5.270 11.337 -11.942 1.00 87.62 91 GLU A O 1
ATOM 737 N N . TRP A 1 92 ? 6.260 9.722 -10.720 1.00 87.75 92 TRP A N 1
ATOM 738 C CA . TRP A 1 92 ? 7.407 9.588 -11.615 1.00 87.75 92 TRP A CA 1
ATOM 739 C C . TRP A 1 92 ? 6.979 9.126 -13.017 1.00 87.75 92 TRP A C 1
ATOM 741 O O . TRP A 1 92 ? 7.321 9.779 -14.008 1.00 87.75 92 TRP A O 1
ATOM 751 N N . LEU A 1 93 ? 6.166 8.066 -13.119 1.00 86.12 93 LEU A N 1
ATOM 752 C CA . LEU A 1 93 ? 5.654 7.566 -14.401 1.00 86.12 93 LEU A CA 1
ATOM 753 C C . LEU A 1 93 ? 4.806 8.608 -15.135 1.00 86.12 93 LEU A C 1
ATOM 755 O O . LEU A 1 93 ? 4.996 8.811 -16.332 1.00 86.12 93 LEU A O 1
ATOM 759 N N . ALA A 1 94 ? 3.909 9.307 -14.437 1.00 85.38 94 ALA A N 1
ATOM 760 C CA . ALA A 1 94 ? 3.078 10.352 -15.031 1.00 85.38 94 ALA A CA 1
ATOM 761 C C . ALA A 1 94 ? 3.928 11.504 -15.593 1.00 85.38 94 ALA A C 1
ATOM 763 O O . ALA A 1 94 ? 3.640 12.014 -16.679 1.00 85.38 94 ALA A O 1
ATOM 764 N N . LYS A 1 95 ? 5.003 11.894 -14.895 1.00 83.25 95 LYS A N 1
ATOM 765 C CA . LYS A 1 95 ? 5.942 12.920 -15.370 1.00 83.25 95 LYS A CA 1
ATOM 766 C C . LYS A 1 95 ? 6.695 12.466 -16.623 1.00 83.25 95 LYS A C 1
ATOM 768 O O . LYS A 1 95 ? 6.819 13.249 -17.562 1.00 83.25 95 LYS A O 1
ATOM 773 N N . LYS A 1 96 ? 7.159 11.214 -16.663 1.00 81.56 96 LYS A N 1
ATOM 774 C CA . LYS A 1 96 ? 7.867 10.645 -17.825 1.00 81.56 96 LYS A CA 1
ATOM 775 C C . LYS A 1 96 ? 6.954 10.369 -19.014 1.00 81.56 96 LYS A C 1
ATOM 777 O O . LYS A 1 96 ? 7.370 10.540 -20.152 1.00 81.56 96 LYS A O 1
ATOM 782 N N . LEU A 1 97 ? 5.701 9.992 -18.780 1.00 78.56 97 LEU A N 1
ATOM 783 C CA . LEU A 1 97 ? 4.738 9.799 -19.859 1.00 78.56 97 LEU A CA 1
ATOM 784 C C . LEU A 1 97 ? 4.359 11.134 -20.511 1.00 78.56 97 LEU A C 1
ATOM 786 O O . LEU A 1 97 ? 4.179 11.186 -21.716 1.00 78.56 97 LEU A O 1
ATOM 790 N N . LYS A 1 98 ? 4.314 12.250 -19.774 1.00 71.50 98 LYS A N 1
ATOM 791 C CA . LYS A 1 98 ? 4.096 13.569 -20.398 1.00 71.50 98 LYS A CA 1
ATOM 792 C C . LYS A 1 98 ? 5.161 13.926 -21.445 1.00 71.50 98 LYS A C 1
ATOM 794 O O . LYS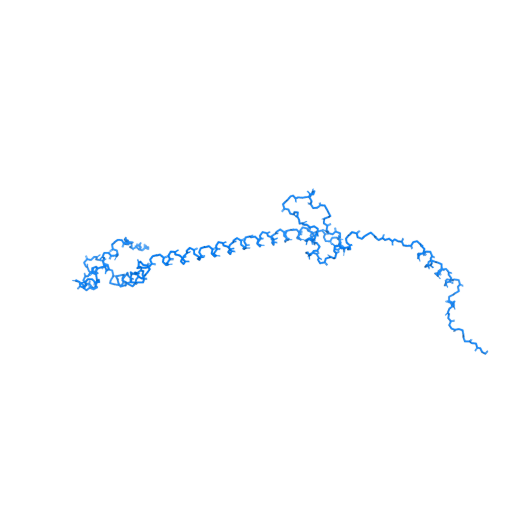 A 1 98 ? 4.849 14.652 -22.381 1.00 71.50 98 LYS A O 1
ATOM 799 N N . SER A 1 99 ? 6.379 13.383 -21.357 1.00 66.06 99 SER A N 1
ATOM 800 C CA . SER A 1 99 ? 7.425 13.567 -22.375 1.00 66.06 99 SER A CA 1
ATOM 801 C C . SER A 1 99 ? 7.314 12.589 -23.561 1.00 66.06 99 SER A C 1
ATOM 803 O O . SER A 1 99 ? 8.334 12.190 -24.116 1.00 66.06 99 SER A O 1
ATOM 805 N N . LEU A 1 100 ? 6.089 12.210 -23.954 1.00 55.50 100 LEU A N 1
ATOM 806 C CA . LEU A 1 100 ? 5.678 11.234 -24.990 1.00 55.50 100 LEU A CA 1
ATOM 807 C C . LEU A 1 100 ? 6.320 11.370 -26.394 1.00 55.50 100 LEU A C 1
ATOM 809 O O . LEU A 1 100 ? 5.993 10.590 -27.282 1.00 55.50 100 LEU A O 1
ATOM 813 N N . GLY A 1 101 ? 7.242 12.309 -26.617 1.00 56.94 101 GLY A N 1
ATOM 814 C CA . GLY A 1 101 ? 7.978 12.451 -27.878 1.00 56.94 101 GLY A CA 1
ATOM 815 C C . GLY A 1 101 ? 9.045 11.374 -28.128 1.00 56.94 101 GLY A C 1
ATOM 816 O O . GLY A 1 101 ? 9.499 11.218 -29.259 1.00 56.94 101 GLY A O 1
ATOM 817 N N . SER A 1 102 ? 9.452 10.606 -27.112 1.00 57.59 102 SER A N 1
ATOM 818 C CA . SER A 1 102 ? 10.478 9.566 -27.264 1.00 57.59 102 SER A CA 1
ATOM 819 C C . SER A 1 102 ? 9.857 8.204 -27.581 1.00 57.59 102 SER A C 1
ATOM 821 O O . SER A 1 102 ? 9.373 7.504 -26.694 1.00 57.59 102 SER A O 1
ATOM 823 N N . SER A 1 103 ? 9.964 7.761 -28.836 1.00 64.62 103 SER A N 1
ATOM 824 C CA . SER A 1 103 ? 9.623 6.393 -29.273 1.00 64.62 103 SER A CA 1
ATOM 825 C C . SER A 1 103 ? 10.446 5.301 -28.568 1.00 64.62 103 SER A C 1
ATOM 827 O O . SER A 1 103 ? 10.091 4.122 -28.586 1.00 64.62 103 SER A O 1
ATOM 829 N N . ASN A 1 104 ? 11.542 5.683 -27.905 1.00 76.88 104 ASN A N 1
ATOM 830 C CA . ASN A 1 104 ? 12.452 4.777 -27.226 1.00 76.88 104 ASN A CA 1
ATOM 831 C C . ASN A 1 104 ? 12.340 4.893 -25.697 1.00 76.88 104 ASN A C 1
ATOM 833 O O . ASN A 1 104 ? 12.884 5.814 -25.088 1.00 76.88 104 ASN A O 1
ATOM 837 N N . ARG A 1 105 ? 11.721 3.887 -25.064 1.00 77.00 105 ARG A N 1
ATOM 838 C CA . ARG A 1 105 ? 11.562 3.785 -23.596 1.00 77.00 105 ARG A CA 1
ATOM 839 C C . ARG A 1 105 ? 12.884 3.909 -22.827 1.00 77.00 105 ARG A C 1
ATOM 841 O O . ARG A 1 105 ? 12.884 4.367 -21.691 1.00 77.00 105 ARG A O 1
ATOM 848 N N . LYS A 1 106 ? 14.018 3.546 -23.444 1.00 81.50 106 LYS A N 1
ATOM 849 C CA . LYS A 1 106 ? 15.358 3.659 -22.837 1.00 81.50 106 LYS A CA 1
ATOM 850 C C . LYS A 1 106 ? 15.757 5.102 -22.515 1.00 81.50 106 LYS A C 1
ATOM 852 O O . LYS A 1 106 ? 16.511 5.312 -21.575 1.00 81.50 106 LYS A O 1
ATOM 857 N N . GLN A 1 107 ? 15.266 6.076 -23.283 1.00 80.19 107 GLN A N 1
ATOM 858 C CA . GLN A 1 107 ? 15.605 7.494 -23.110 1.00 80.19 107 GLN A CA 1
ATOM 859 C C . GLN A 1 107 ? 14.879 8.143 -21.923 1.00 80.19 107 GLN A C 1
ATOM 861 O O . GLN A 1 107 ? 15.264 9.224 -21.496 1.00 80.19 107 GLN A O 1
ATOM 866 N N . LEU A 1 108 ? 13.845 7.491 -21.380 1.00 82.00 108 LEU A N 1
ATOM 867 C CA . LEU A 1 108 ? 13.069 8.005 -20.247 1.00 82.00 108 LEU A CA 1
ATOM 868 C C . LEU A 1 108 ? 13.754 7.765 -18.892 1.00 82.00 108 LEU A C 1
ATOM 870 O O . LEU A 1 108 ? 13.325 8.335 -17.887 1.00 82.00 108 LEU A O 1
ATOM 874 N N . VAL A 1 109 ? 14.791 6.921 -18.859 1.00 85.88 109 VAL A N 1
ATOM 875 C CA . VAL A 1 109 ? 15.518 6.564 -17.637 1.00 85.88 109 VAL A CA 1
ATOM 876 C C . VAL A 1 109 ? 16.491 7.676 -17.254 1.00 85.88 109 VAL A C 1
ATOM 878 O O . VAL A 1 109 ? 17.377 8.040 -18.027 1.00 85.88 109 VAL A O 1
ATOM 881 N N . ASP A 1 110 ? 16.368 8.159 -16.022 1.00 84.06 110 ASP A N 1
ATOM 882 C CA . ASP A 1 110 ? 17.298 9.109 -15.424 1.00 84.06 110 ASP A CA 1
ATOM 883 C C . ASP A 1 110 ? 18.512 8.360 -14.877 1.00 84.06 110 ASP A C 1
ATOM 885 O O . ASP A 1 110 ? 18.441 7.710 -13.833 1.00 84.06 110 ASP A O 1
ATOM 889 N N . LEU A 1 111 ? 19.644 8.469 -15.575 1.00 81.62 111 LEU A N 1
ATOM 890 C CA . LEU A 1 111 ? 20.912 7.853 -15.166 1.00 81.62 111 LEU A CA 1
ATOM 891 C C . LEU A 1 111 ? 21.529 8.503 -13.917 1.00 81.62 111 LEU A C 1
ATOM 893 O O . LEU A 1 111 ? 22.239 7.825 -13.180 1.00 81.62 111 LEU A O 1
ATOM 897 N N . ASN A 1 112 ? 21.216 9.779 -13.660 1.00 75.25 112 ASN A N 1
ATOM 898 C CA . ASN A 1 112 ? 21.678 10.547 -12.500 1.00 75.25 112 ASN A CA 1
ATOM 899 C C . ASN A 1 112 ? 20.477 11.084 -11.692 1.00 75.25 112 ASN A C 1
ATOM 901 O O . ASN A 1 112 ? 20.181 12.280 -11.751 1.00 75.25 112 ASN A O 1
ATOM 905 N N . PRO A 1 113 ? 19.761 10.221 -10.948 1.00 67.81 113 PRO A N 1
ATOM 906 C CA . PRO A 1 113 ? 18.533 10.601 -10.242 1.00 67.81 113 PRO A CA 1
ATOM 907 C C . PRO A 1 113 ? 18.745 11.657 -9.140 1.00 67.81 113 PRO A C 1
ATOM 909 O O . PRO A 1 113 ? 17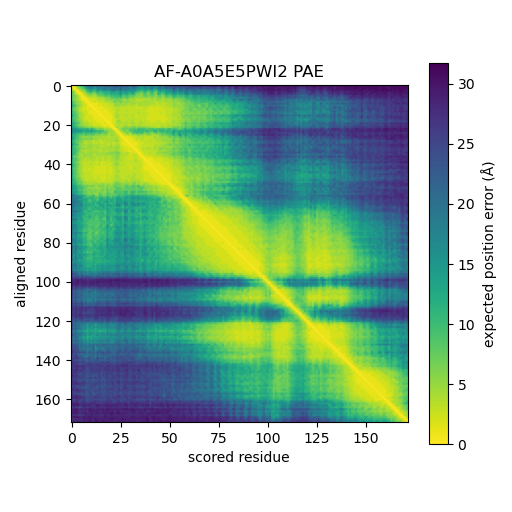.813 12.385 -8.805 1.00 67.81 113 PRO A O 1
ATOM 912 N N . SER A 1 114 ? 19.972 11.807 -8.628 1.00 61.62 114 SER A N 1
ATOM 913 C CA . SER A 1 114 ? 20.326 12.729 -7.538 1.00 61.62 114 SER A CA 1
ATOM 914 C C . SER A 1 114 ? 20.265 14.215 -7.908 1.00 61.62 114 SER A C 1
ATOM 916 O O . SER A 1 114 ? 20.179 15.056 -7.020 1.00 61.62 114 SER A O 1
ATOM 918 N N . LEU A 1 115 ? 20.338 14.560 -9.198 1.00 56.03 115 LEU A N 1
ATOM 919 C CA . LEU A 1 115 ? 20.515 15.950 -9.640 1.00 56.03 115 LEU A CA 1
ATOM 920 C C . LEU A 1 115 ? 19.203 16.694 -9.911 1.00 56.03 115 LEU A C 1
ATOM 922 O O . LEU A 1 115 ? 19.233 17.904 -10.109 1.00 56.03 115 LEU A O 1
ATOM 926 N N . LEU A 1 116 ? 18.065 15.993 -9.952 1.00 53.69 116 LEU A N 1
ATOM 927 C CA . LEU A 1 116 ? 16.856 16.549 -10.563 1.00 53.69 116 LEU A CA 1
ATOM 928 C C . LEU A 1 116 ? 15.657 16.740 -9.638 1.00 53.69 116 LEU A C 1
ATOM 930 O O . LEU A 1 116 ? 14.810 17.522 -10.025 1.00 53.69 116 LEU A O 1
ATOM 934 N N . HIS A 1 117 ? 15.550 16.093 -8.470 1.00 51.44 117 HIS A N 1
ATOM 935 C CA . HIS A 1 117 ? 14.594 16.426 -7.389 1.00 51.44 117 HIS A CA 1
ATOM 936 C C . HIS A 1 117 ? 14.721 15.386 -6.257 1.00 51.44 117 HIS A C 1
ATOM 938 O O . HIS A 1 117 ? 14.468 14.201 -6.472 1.00 51.44 117 HIS A O 1
ATOM 944 N N . ALA A 1 118 ? 15.055 15.821 -5.037 1.00 52.81 118 ALA A N 1
ATOM 945 C CA . ALA A 1 118 ? 15.291 14.933 -3.890 1.00 52.81 118 ALA A CA 1
ATOM 946 C C . ALA A 1 118 ? 14.061 14.102 -3.454 1.00 52.81 118 ALA A C 1
ATOM 948 O O . ALA A 1 118 ? 14.221 13.058 -2.832 1.00 52.81 118 ALA A O 1
ATOM 949 N N . SER A 1 119 ? 12.840 14.526 -3.801 1.00 54.03 119 SER A N 1
ATOM 950 C CA . SER A 1 119 ? 11.591 13.884 -3.364 1.00 54.03 119 SER A CA 1
ATOM 951 C C . SER A 1 119 ? 11.095 12.733 -4.254 1.00 54.03 119 SER A C 1
ATOM 953 O O . SER A 1 119 ? 10.252 11.961 -3.811 1.00 54.03 119 SER A O 1
ATOM 955 N N . TYR A 1 120 ? 11.625 12.572 -5.476 1.00 61.53 120 TYR A N 1
ATOM 956 C CA . TYR A 1 120 ? 11.159 11.574 -6.466 1.00 61.53 120 TYR A CA 1
ATOM 957 C C . TYR A 1 120 ? 12.291 10.771 -7.116 1.00 61.53 120 TYR A C 1
ATOM 959 O O . TYR A 1 120 ? 12.152 10.220 -8.211 1.00 61.53 120 TYR A O 1
ATOM 967 N N . SER A 1 121 ? 13.440 10.718 -6.451 1.00 69.31 121 SER A N 1
ATOM 968 C CA . SER A 1 121 ? 14.623 10.007 -6.926 1.00 69.31 121 SER A CA 1
ATOM 969 C C . SER A 1 121 ? 14.417 8.487 -6.807 1.00 69.31 121 SER A C 1
ATOM 971 O O . SER A 1 121 ? 14.766 7.868 -5.800 1.00 69.31 121 SER A O 1
ATOM 973 N N . LEU A 1 122 ? 13.860 7.859 -7.845 1.00 83.31 122 LEU A N 1
ATOM 974 C CA . LEU A 1 122 ? 13.856 6.400 -7.978 1.00 83.31 122 LEU A CA 1
ATOM 975 C C . LEU A 1 122 ? 15.231 5.915 -8.445 1.00 83.31 122 LEU A C 1
ATOM 977 O O . LEU A 1 122 ? 15.861 6.533 -9.302 1.00 83.31 122 LEU A O 1
ATOM 981 N N . SER A 1 123 ? 15.688 4.772 -7.930 1.00 88.25 123 SER A N 1
ATOM 982 C CA . SER A 1 123 ? 16.929 4.159 -8.413 1.00 88.25 123 SER A CA 1
ATOM 983 C C . SER A 1 123 ? 16.802 3.750 -9.883 1.00 88.25 123 SER A C 1
ATOM 985 O O . SER A 1 123 ? 15.724 3.367 -10.336 1.00 88.25 123 SER A O 1
ATOM 987 N N . VAL A 1 124 ? 17.914 3.759 -10.624 1.00 87.44 124 VAL A N 1
ATOM 988 C CA . VAL A 1 124 ? 17.934 3.349 -12.042 1.00 87.44 124 VAL A CA 1
ATOM 989 C C . VAL A 1 124 ? 17.332 1.951 -12.221 1.00 87.44 124 VAL A C 1
ATOM 991 O O . VAL A 1 124 ? 16.536 1.739 -13.128 1.00 87.44 124 VAL A O 1
ATOM 994 N N . ASN A 1 125 ? 17.636 1.015 -11.315 1.00 88.94 125 ASN A N 1
ATOM 995 C CA . ASN A 1 125 ? 17.032 -0.323 -11.296 1.00 88.94 125 ASN A CA 1
ATOM 996 C C . ASN A 1 125 ? 15.507 -0.274 -11.251 1.00 88.94 125 ASN A C 1
ATOM 998 O O . ASN A 1 125 ? 14.836 -0.960 -12.019 1.00 88.94 125 ASN A O 1
ATOM 1002 N N . HIS A 1 126 ? 14.972 0.538 -10.346 1.00 88.81 126 HIS A N 1
ATOM 1003 C CA . HIS A 1 126 ? 13.541 0.618 -10.133 1.00 88.81 126 HIS A CA 1
ATOM 1004 C C . HIS A 1 126 ? 12.845 1.274 -11.328 1.00 88.81 126 HIS A C 1
ATOM 1006 O O . HIS A 1 126 ? 11.840 0.766 -11.811 1.00 88.81 126 HIS A O 1
ATOM 1012 N N . GLN A 1 127 ? 13.448 2.320 -11.896 1.00 89.75 127 GLN A N 1
ATOM 1013 C CA . GLN A 1 127 ? 12.981 2.933 -13.140 1.00 89.75 127 GLN A CA 1
ATOM 1014 C C . GLN A 1 127 ? 12.944 1.925 -14.305 1.00 89.75 127 GLN A C 1
ATOM 1016 O O . GLN A 1 127 ? 11.969 1.878 -15.053 1.00 89.75 127 GLN A O 1
ATOM 1021 N N . CYS A 1 128 ? 13.976 1.081 -14.442 1.00 89.69 128 CYS A N 1
ATOM 1022 C CA . CYS A 1 128 ? 14.022 0.024 -15.460 1.00 89.69 128 CYS A CA 1
ATOM 1023 C C . CYS A 1 128 ? 12.885 -0.986 -15.288 1.00 89.69 128 CYS A C 1
ATOM 1025 O O . CYS A 1 128 ? 12.257 -1.376 -16.272 1.00 89.69 128 CYS A O 1
ATOM 1027 N N . GLN A 1 129 ? 12.622 -1.393 -14.043 1.00 90.31 129 GLN A N 1
ATOM 1028 C CA . GLN A 1 129 ? 11.549 -2.323 -13.707 1.00 90.31 129 GLN A CA 1
ATOM 1029 C C . GLN A 1 129 ? 10.172 -1.728 -14.026 1.00 90.31 129 GLN A C 1
ATOM 1031 O O . GLN A 1 129 ? 9.362 -2.402 -14.657 1.00 90.31 129 GLN A O 1
ATOM 1036 N N . LEU A 1 130 ? 9.936 -0.460 -13.672 1.00 89.50 130 LEU A N 1
ATOM 1037 C CA . LEU A 1 130 ? 8.686 0.247 -13.972 1.00 89.50 130 LEU A CA 1
ATOM 1038 C C . LEU A 1 130 ? 8.445 0.407 -15.482 1.00 89.50 130 LEU A C 1
ATOM 1040 O O . LEU A 1 130 ? 7.312 0.296 -15.939 1.00 89.50 130 LEU A O 1
ATOM 1044 N N . LEU A 1 131 ? 9.501 0.651 -16.266 1.00 87.56 131 LEU A N 1
ATOM 1045 C CA . LEU A 1 131 ? 9.411 0.814 -17.724 1.00 87.56 131 LEU A CA 1
ATOM 1046 C C . LEU A 1 131 ? 9.473 -0.510 -18.508 1.00 87.56 131 LEU A C 1
ATOM 1048 O O . LEU A 1 131 ? 9.305 -0.501 -19.732 1.00 87.56 131 LEU A O 1
ATOM 1052 N N . GLY A 1 132 ? 9.752 -1.635 -17.842 1.00 87.31 132 GLY A N 1
ATOM 1053 C CA . GLY A 1 132 ? 9.950 -2.937 -18.486 1.00 87.31 132 GLY A CA 1
ATOM 1054 C C . GLY A 1 132 ? 11.168 -2.982 -19.419 1.00 87.31 132 GLY A C 1
ATOM 1055 O O . GLY A 1 132 ? 11.144 -3.669 -20.440 1.00 87.31 132 GLY A O 1
ATOM 1056 N N . VAL A 1 133 ? 12.222 -2.217 -19.118 1.00 87.94 133 VAL A N 1
ATOM 1057 C CA . VAL A 1 133 ? 13.442 -2.126 -19.937 1.00 87.94 133 VAL A CA 1
ATOM 1058 C C . VAL A 1 133 ? 14.572 -2.910 -19.273 1.00 87.94 133 VAL A C 1
ATOM 1060 O O . VAL A 1 133 ? 14.815 -2.780 -18.077 1.00 87.94 133 VAL A O 1
ATOM 1063 N N . ASN A 1 134 ? 15.323 -3.696 -20.050 1.00 88.38 134 ASN A N 1
ATOM 1064 C CA . ASN A 1 134 ? 16.517 -4.359 -19.528 1.00 88.38 134 ASN A CA 1
ATOM 1065 C C . ASN A 1 134 ? 17.622 -3.329 -19.231 1.00 88.38 134 ASN A C 1
ATOM 1067 O O . ASN A 1 134 ? 18.064 -2.605 -20.130 1.00 88.38 134 ASN A O 1
ATOM 1071 N N . ARG A 1 135 ? 18.117 -3.326 -17.988 1.00 86.44 135 ARG A N 1
ATOM 1072 C CA . ARG A 1 135 ? 19.179 -2.432 -17.505 1.00 86.44 135 ARG A CA 1
ATOM 1073 C C . ARG A 1 135 ? 20.439 -2.454 -18.375 1.00 86.44 135 ARG A C 1
ATOM 1075 O O . ARG A 1 135 ? 21.007 -1.400 -18.648 1.00 86.44 135 ARG A O 1
ATOM 1082 N N . SER A 1 136 ? 20.875 -3.629 -18.830 1.00 85.56 136 SER A N 1
ATOM 1083 C CA . SER A 1 136 ? 22.078 -3.763 -19.671 1.00 85.56 136 SER A CA 1
ATOM 1084 C C . SER A 1 136 ? 21.965 -2.958 -20.970 1.00 85.56 136 SER A C 1
ATOM 1086 O O . SER A 1 136 ? 22.927 -2.338 -21.421 1.00 85.56 136 SER A O 1
ATOM 1088 N N . GLY A 1 137 ? 20.755 -2.883 -21.527 1.00 84.44 137 GLY A N 1
ATOM 1089 C CA . GLY A 1 137 ? 20.469 -2.172 -22.764 1.00 84.44 137 GLY A CA 1
ATOM 1090 C C . GLY A 1 137 ? 20.494 -0.649 -22.646 1.00 84.44 137 GLY A C 1
ATOM 1091 O O . GLY A 1 137 ? 20.421 -0.002 -23.692 1.00 84.44 137 GLY A O 1
ATOM 1092 N N . ILE A 1 138 ? 20.566 -0.096 -21.429 1.00 85.88 138 ILE A N 1
ATOM 1093 C CA . ILE A 1 138 ? 20.662 1.349 -21.162 1.00 85.88 138 ILE A CA 1
ATOM 1094 C C . ILE A 1 138 ? 22.112 1.815 -21.248 1.00 85.88 138 ILE A C 1
ATOM 1096 O O . ILE A 1 138 ? 22.394 2.857 -21.827 1.00 85.88 138 ILE A O 1
ATOM 1100 N N . TYR A 1 139 ? 23.038 1.026 -20.705 1.00 85.38 139 TYR A N 1
ATOM 1101 C CA . TYR A 1 139 ? 24.468 1.341 -20.742 1.00 85.38 139 TYR A CA 1
ATOM 1102 C C . TYR A 1 139 ? 25.128 0.958 -22.070 1.00 85.38 139 TYR A C 1
ATOM 1104 O O . TYR A 1 139 ? 26.265 1.346 -22.338 1.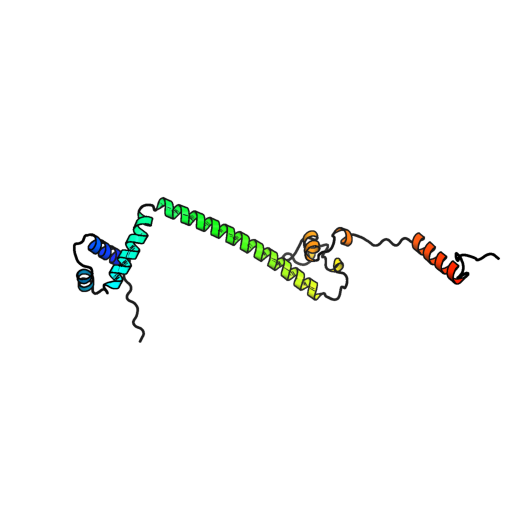00 85.38 139 TYR A O 1
ATOM 1112 N N . TYR A 1 140 ? 24.427 0.194 -22.909 1.00 84.12 140 TYR A N 1
ATOM 1113 C CA . TYR A 1 140 ? 24.923 -0.209 -24.214 1.00 84.12 140 TYR A CA 1
ATOM 1114 C C . TYR A 1 140 ? 25.103 0.997 -25.142 1.00 84.12 140 TYR A C 1
ATOM 1116 O O . TYR A 1 140 ? 24.139 1.667 -25.514 1.00 84.12 140 TYR A O 1
ATOM 1124 N N . LYS A 1 141 ? 26.344 1.219 -25.581 1.00 80.44 141 LYS A N 1
ATOM 1125 C CA . LYS A 1 141 ? 26.667 2.154 -26.660 1.00 80.44 141 LYS A CA 1
ATOM 1126 C C . LYS A 1 141 ? 26.758 1.371 -27.973 1.00 80.44 141 LYS A C 1
ATOM 1128 O O . LYS A 1 141 ? 27.579 0.452 -28.051 1.00 80.44 141 LYS A O 1
ATOM 1133 N N . PRO A 1 142 ? 25.942 1.691 -28.995 1.00 82.00 142 PRO A N 1
ATOM 1134 C CA . PRO A 1 142 ? 26.016 1.003 -30.275 1.00 82.00 142 PRO A CA 1
ATOM 1135 C C . PRO A 1 142 ? 27.407 1.187 -30.879 1.00 82.00 142 PRO A C 1
ATOM 1137 O O . PRO A 1 142 ? 27.868 2.308 -31.085 1.00 82.00 142 PRO A O 1
ATOM 1140 N N . LYS A 1 143 ? 28.081 0.071 -31.158 1.00 84.69 143 LYS A N 1
ATOM 1141 C CA . LYS A 1 143 ? 29.375 0.066 -31.838 1.00 84.69 143 LYS A CA 1
ATOM 1142 C C . LYS A 1 143 ? 29.152 -0.266 -33.305 1.00 84.69 143 LYS A C 1
ATOM 1144 O O . LYS A 1 143 ? 28.746 -1.380 -33.637 1.00 84.69 143 LYS A O 1
ATOM 1149 N N . VAL A 1 144 ? 29.429 0.694 -34.182 1.00 84.50 144 VAL A N 1
ATOM 1150 C CA . VAL A 1 144 ? 29.421 0.453 -35.626 1.00 84.50 144 VAL A CA 1
ATOM 1151 C C . VAL A 1 144 ? 30.700 -0.291 -35.987 1.00 84.50 144 VAL A C 1
ATOM 1153 O O . VAL A 1 144 ? 31.802 0.135 -35.647 1.00 84.50 144 VAL A O 1
ATOM 1156 N N . ASN A 1 145 ? 30.554 -1.439 -36.642 1.00 88.94 145 ASN A N 1
ATOM 1157 C CA . ASN A 1 145 ? 31.697 -2.165 -37.167 1.00 88.94 145 ASN A CA 1
ATOM 1158 C C . ASN A 1 145 ? 31.993 -1.676 -38.593 1.00 88.94 145 ASN A C 1
ATOM 1160 O O . ASN A 1 145 ? 31.300 -2.050 -39.542 1.00 88.94 145 ASN A O 1
ATOM 1164 N N . ASN A 1 146 ? 33.038 -0.857 -38.727 1.00 91.50 146 ASN A N 1
ATOM 1165 C CA . ASN A 1 146 ? 33.446 -0.272 -40.004 1.00 91.50 146 ASN A CA 1
ATOM 1166 C C . ASN A 1 146 ? 33.847 -1.335 -41.038 1.00 91.50 146 ASN A C 1
ATOM 1168 O O . ASN A 1 146 ? 33.566 -1.155 -42.221 1.00 91.50 146 ASN A O 1
ATOM 1172 N N . THR A 1 147 ? 34.433 -2.466 -40.621 1.00 91.62 147 THR A N 1
ATOM 1173 C CA . THR A 1 147 ? 34.797 -3.541 -41.561 1.00 91.62 147 THR A CA 1
ATOM 1174 C C . THR A 1 147 ? 33.550 -4.216 -42.115 1.00 91.62 147 THR A C 1
ATOM 1176 O O . THR A 1 147 ? 33.424 -4.374 -43.325 1.00 91.62 147 THR A O 1
ATOM 1179 N N . LYS A 1 148 ? 32.567 -4.509 -41.253 1.00 91.50 148 LYS A N 1
ATOM 1180 C CA . LYS A 1 148 ? 31.259 -5.036 -41.670 1.00 91.50 148 LYS A CA 1
ATOM 1181 C C . LYS A 1 148 ? 30.560 -4.094 -42.652 1.00 91.50 148 LYS A C 1
ATOM 1183 O O . LYS A 1 148 ? 29.967 -4.564 -43.619 1.00 91.50 148 LYS A O 1
ATOM 1188 N N . GLN A 1 149 ? 30.624 -2.783 -42.413 1.00 91.69 149 GLN A N 1
ATOM 1189 C CA . GLN A 1 149 ? 30.029 -1.796 -43.313 1.00 91.69 149 GLN A CA 1
ATOM 1190 C C . GLN A 1 149 ? 30.770 -1.732 -44.655 1.00 91.69 149 GLN A C 1
ATOM 1192 O O . GLN A 1 149 ? 30.126 -1.718 -45.698 1.00 91.69 149 GLN A O 1
ATOM 1197 N N . SER A 1 150 ? 32.104 -1.770 -44.637 1.00 94.00 150 SER A N 1
ATOM 1198 C CA . SER A 1 150 ? 32.923 -1.824 -45.853 1.00 94.00 150 SER A CA 1
ATOM 1199 C C . SER A 1 150 ? 32.611 -3.066 -46.695 1.00 94.00 150 SER A C 1
ATOM 1201 O O . SER A 1 150 ? 32.370 -2.950 -47.894 1.00 94.00 150 SER A O 1
ATOM 1203 N N . ILE A 1 151 ? 32.501 -4.238 -46.056 1.00 94.12 151 ILE A N 1
ATOM 1204 C CA . ILE A 1 151 ? 32.119 -5.496 -46.715 1.00 94.12 151 ILE A CA 1
ATOM 1205 C C . ILE A 1 151 ? 30.729 -5.377 -47.344 1.00 94.12 151 ILE A C 1
ATOM 1207 O O . ILE A 1 151 ? 30.568 -5.703 -48.516 1.00 94.12 151 ILE A O 1
ATOM 1211 N N . LYS A 1 152 ? 29.733 -4.867 -46.604 1.00 92.62 152 LYS A N 1
ATOM 1212 C CA . LYS A 1 152 ? 28.383 -4.639 -47.146 1.00 92.62 152 LYS A CA 1
ATOM 1213 C C . LYS A 1 152 ? 28.414 -3.731 -48.372 1.00 92.62 152 LYS A C 1
ATOM 1215 O O . LYS A 1 152 ? 27.859 -4.096 -49.399 1.00 92.62 152 LYS A O 1
ATOM 1220 N N . ASN A 1 153 ? 29.107 -2.598 -48.279 1.00 94.62 153 ASN A N 1
ATOM 1221 C CA . ASN A 1 153 ? 29.228 -1.651 -49.385 1.00 94.62 153 ASN A CA 1
ATOM 1222 C C . ASN A 1 153 ? 29.931 -2.286 -50.597 1.00 94.62 153 ASN A C 1
ATOM 1224 O O . ASN A 1 153 ? 29.571 -2.004 -51.737 1.00 94.62 153 ASN A O 1
ATOM 1228 N N . HIS A 1 154 ? 30.934 -3.140 -50.371 1.00 93.56 154 HIS A N 1
ATOM 1229 C CA . HIS A 1 154 ? 31.618 -3.853 -51.447 1.00 93.56 154 HIS A CA 1
ATOM 1230 C C . HIS A 1 154 ? 30.709 -4.890 -52.116 1.00 93.56 154 HIS A C 1
ATOM 1232 O O . HIS A 1 154 ? 30.665 -4.941 -53.340 1.00 93.56 154 HIS A O 1
ATOM 1238 N N . ILE A 1 155 ? 29.934 -5.653 -51.338 1.00 91.56 155 ILE A N 1
ATOM 1239 C CA . ILE A 1 155 ? 28.937 -6.594 -51.871 1.00 91.56 155 ILE A CA 1
ATOM 1240 C C . ILE A 1 155 ? 27.918 -5.852 -52.742 1.00 91.56 155 ILE A C 1
ATOM 1242 O O . ILE A 1 155 ? 27.648 -6.292 -53.857 1.00 91.56 155 ILE A O 1
ATOM 1246 N N . THR A 1 156 ? 27.411 -4.703 -52.283 1.00 91.88 156 THR A N 1
ATOM 1247 C CA . THR A 1 156 ? 26.500 -3.865 -53.079 1.00 91.88 156 THR A CA 1
ATOM 1248 C C . THR A 1 156 ? 27.143 -3.440 -54.401 1.00 91.88 156 THR A C 1
ATOM 1250 O O . THR A 1 156 ? 26.532 -3.611 -55.449 1.00 91.88 156 THR A O 1
ATOM 1253 N N . LYS A 1 157 ? 28.407 -2.991 -54.385 1.00 94.25 157 LYS A N 1
ATOM 1254 C CA . LYS A 1 157 ? 29.142 -2.628 -55.612 1.00 94.25 157 LYS A CA 1
ATOM 1255 C C . LYS A 1 157 ? 29.336 -3.804 -56.574 1.00 94.25 157 LYS A C 1
ATOM 1257 O O . LYS A 1 157 ? 29.319 -3.603 -57.785 1.00 94.25 157 LYS A O 1
ATOM 1262 N N . VAL A 1 158 ? 29.587 -5.011 -56.062 1.00 92.00 158 VAL A N 1
ATOM 1263 C CA . VAL A 1 158 ? 29.722 -6.216 -56.900 1.00 92.00 158 VAL A CA 1
ATOM 1264 C C . VAL A 1 158 ? 28.383 -6.558 -57.547 1.00 92.00 158 VAL A C 1
ATOM 1266 O O . VAL A 1 158 ? 28.353 -6.795 -58.750 1.00 92.00 158 VAL A O 1
ATOM 1269 N N . PHE A 1 159 ? 27.290 -6.507 -56.784 1.00 89.12 159 PHE A N 1
ATOM 1270 C CA . PHE A 1 159 ? 25.940 -6.738 -57.297 1.00 89.12 159 PHE A CA 1
ATOM 1271 C C . PHE A 1 159 ? 25.533 -5.709 -58.364 1.00 89.12 159 PHE A C 1
ATOM 1273 O O . PHE A 1 159 ? 25.027 -6.090 -59.411 1.00 89.12 159 PHE A O 1
ATOM 1280 N N . GLU A 1 160 ? 25.813 -4.420 -58.156 1.00 91.38 160 GLU A N 1
ATOM 1281 C CA . GLU A 1 160 ? 25.539 -3.368 -59.151 1.00 91.38 160 GLU A CA 1
ATOM 1282 C C . GLU A 1 160 ? 26.289 -3.591 -60.472 1.00 91.38 160 GLU A C 1
ATOM 1284 O O . GLU A 1 160 ? 25.761 -3.304 -61.544 1.00 91.38 160 GLU A O 1
ATOM 1289 N N . LYS A 1 161 ? 27.523 -4.106 -60.407 1.00 92.25 161 LYS A N 1
ATOM 1290 C CA . LYS A 1 161 ? 28.334 -4.385 -61.600 1.00 92.25 161 LYS A CA 1
ATOM 1291 C C . LYS A 1 161 ? 27.954 -5.693 -62.284 1.00 92.25 161 LYS A C 1
ATOM 1293 O O . LYS A 1 161 ? 28.007 -5.776 -63.506 1.00 92.25 161 LYS A O 1
ATOM 1298 N N . ILE A 1 162 ? 27.650 -6.726 -61.504 1.00 88.38 162 ILE A N 1
ATOM 1299 C CA . ILE A 1 162 ? 27.342 -8.069 -61.995 1.00 88.38 162 ILE A CA 1
ATOM 1300 C C . ILE A 1 162 ? 26.155 -8.603 -61.181 1.00 88.38 162 ILE A C 1
ATOM 1302 O O . ILE A 1 162 ? 26.353 -9.340 -60.212 1.00 88.38 162 ILE A O 1
ATOM 1306 N N . PRO A 1 163 ? 24.914 -8.265 -61.574 1.00 84.50 163 PRO A N 1
ATOM 1307 C CA . PRO A 1 163 ? 23.719 -8.651 -60.819 1.00 84.50 163 PRO A CA 1
ATOM 1308 C C . PRO A 1 163 ? 23.541 -10.168 -60.695 1.00 84.50 163 PRO A C 1
ATOM 1310 O O . PRO A 1 163 ? 23.046 -10.658 -59.689 1.00 84.50 163 PRO A O 1
ATOM 1313 N N . ILE A 1 164 ? 24.026 -10.911 -61.693 1.00 84.56 164 ILE A N 1
ATOM 1314 C CA . ILE A 1 164 ? 23.966 -12.378 -61.772 1.00 84.56 164 ILE A CA 1
ATOM 1315 C C . ILE A 1 164 ? 25.112 -13.085 -61.019 1.00 84.56 164 ILE A C 1
ATOM 1317 O O . ILE A 1 164 ? 25.293 -14.302 -61.131 1.00 84.56 164 ILE A O 1
ATOM 1321 N N . TYR A 1 165 ? 25.965 -12.342 -60.303 1.00 78.88 165 TYR A N 1
ATOM 1322 C CA . TYR A 1 165 ? 27.112 -12.914 -59.598 1.00 78.88 165 TYR A CA 1
ATOM 1323 C C . TYR A 1 165 ? 26.645 -13.780 -58.420 1.00 78.88 165 TYR A C 1
ATOM 1325 O O . TYR A 1 165 ? 26.144 -13.274 -57.420 1.00 78.88 165 TYR A O 1
ATOM 1333 N N . GLY A 1 166 ? 26.837 -15.097 -58.538 1.00 74.44 166 GLY A N 1
ATOM 1334 C CA . GLY A 1 166 ? 26.403 -16.086 -57.544 1.00 74.44 166 GLY A CA 1
ATOM 1335 C C . GLY A 1 166 ? 25.108 -16.823 -57.897 1.00 74.44 166 GLY A C 1
ATOM 1336 O O . GLY A 1 166 ? 24.710 -17.723 -57.157 1.00 74.44 166 GLY A O 1
ATOM 1337 N N . GLU A 1 167 ? 24.470 -16.505 -59.025 1.00 81.06 167 GLU A N 1
ATOM 1338 C CA . GLU A 1 167 ? 23.345 -17.292 -59.535 1.00 81.06 167 GLU A CA 1
ATOM 1339 C C . GLU A 1 167 ? 23.815 -18.654 -60.078 1.00 81.06 167 GLU A C 1
ATOM 1341 O O . GLU A 1 167 ? 24.920 -18.793 -60.615 1.00 81.06 167 GLU A O 1
ATOM 1346 N N . LYS A 1 168 ? 22.971 -19.688 -59.941 1.00 79.62 168 LYS A N 1
ATOM 1347 C CA . LYS A 1 168 ? 23.254 -21.020 -60.494 1.00 79.62 168 LYS A CA 1
ATOM 1348 C C . LYS A 1 168 ? 23.239 -20.948 -62.018 1.00 79.62 168 LYS A C 1
ATOM 1350 O O . LYS A 1 168 ? 22.182 -20.820 -62.626 1.00 79.62 168 LYS A O 1
ATOM 1355 N N . LYS A 1 169 ? 24.413 -21.080 -62.633 1.00 80.81 169 LYS A N 1
ATOM 1356 C CA . LYS A 1 169 ? 24.540 -21.133 -64.090 1.00 80.81 169 LYS A CA 1
ATOM 1357 C C . LYS A 1 169 ? 24.147 -22.517 -64.599 1.00 80.81 169 LYS A C 1
ATOM 1359 O O . LYS A 1 169 ? 24.762 -23.516 -64.221 1.00 80.81 169 LYS A O 1
ATOM 1364 N N . VAL A 1 170 ? 23.135 -22.571 -65.460 1.00 80.94 170 VAL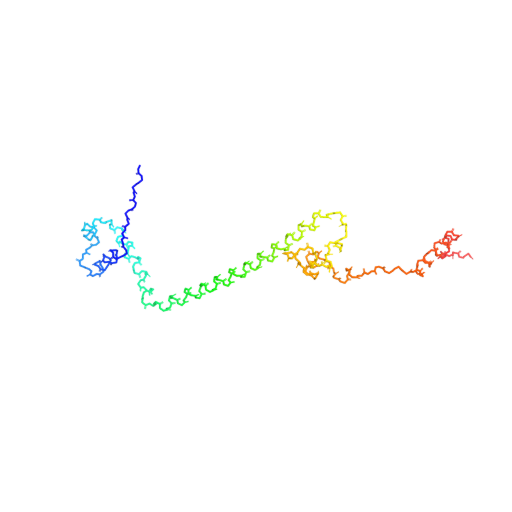 A N 1
ATOM 1365 C CA . VAL A 1 170 ? 22.802 -23.777 -66.224 1.00 80.94 170 VAL A CA 1
ATOM 1366 C C . VAL A 1 170 ? 23.861 -23.923 -67.314 1.00 80.94 170 VAL A C 1
ATOM 1368 O O . VAL A 1 170 ? 24.029 -23.019 -68.127 1.00 80.94 170 VAL A O 1
ATOM 1371 N N . HIS A 1 171 ? 24.615 -25.019 -67.282 1.00 72.19 171 HIS A N 1
ATOM 1372 C CA . HIS A 1 171 ? 25.573 -25.361 -68.332 1.00 72.19 171 HIS A CA 1
ATOM 1373 C C . HIS A 1 171 ? 24.865 -26.311 -69.306 1.00 72.19 171 HIS A C 1
ATOM 1375 O O . HIS A 1 171 ? 24.209 -27.248 -68.846 1.00 72.19 171 HIS A O 1
ATOM 1381 N N . GLN A 1 172 ? 24.934 -26.012 -70.607 1.00 62.56 172 GLN A N 1
ATOM 1382 C CA . GLN A 1 172 ? 24.453 -26.886 -71.684 1.00 62.56 172 GLN A CA 1
ATOM 1383 C C . GLN A 1 172 ? 25.475 -27.972 -72.001 1.00 62.56 172 GLN A C 1
ATOM 1385 O O . GLN A 1 172 ? 26.687 -27.666 -71.921 1.00 62.56 172 GLN A O 1
#

pLDDT: mean 83.23, std 10.03, range [46.81, 95.38]

Foldseek 3Di:
DDPDDDDDDPVRLVVLLVCVVVVVDDLVVSCVVVVHDSVVNVVSNVVCVVCVVCVVCVVVVVVVVVVVVVVVVVVVVVVVVVCLVVVLLVVLVVVLVVVVPDPDLLVSQDPCLPPPDPSNRDDSVVSCVSSVHDPVVNPDDDDDDPVVVVVVVVVVVVCVVPVCVPPDDDDD

Sequence (172 aa):
MSKKRTKYTSAFKTKLVLELLQNESTIVQIASKHNILPQNLQNWKKTFLANAEIAMEPSKAVKEYKDELIKAQMRNERLTTLVGKVTVEKEWLAKKLKSLGSSNRKQLVDLNPSLLHASYSLSVNHQCQLLGVNRSGIYYKPKVNNTKQSIKNHITKVFEKIPIYGEKKVHQ

Radius of gyration: 40.97 Å; Cα contacts (8 Å, |Δi|>4): 63; chains: 1; bounding box: 77×47×117 Å

Nearest PDB structures (foldseek):
  8d8k-assembly1_6  TM=8.275E-01  e=1.425E+00  Saccharomyces cerevisiae
  1hlv-assembly1_A  TM=7.275E-01  e=1.272E+00  Homo sapiens
  2cob-assembly1_A  TM=6.900E-01  e=1.895E+00  Homo sapiens